Protein AF-A0A0M6ZXF9-F1 (afdb_monomer_lite)

Structure (mmCIF, N/CA/C/O backbone):
data_AF-A0A0M6ZXF9-F1
#
_entry.id   AF-A0A0M6ZXF9-F1
#
loop_
_atom_site.group_PDB
_atom_site.id
_atom_site.type_symbol
_atom_site.label_atom_id
_atom_site.label_alt_id
_atom_site.label_comp_id
_atom_site.label_asym_id
_atom_site.label_entity_id
_atom_site.label_seq_id
_atom_site.pdbx_PDB_ins_code
_atom_site.Cartn_x
_atom_site.Cartn_y
_atom_site.Cartn_z
_atom_site.occupancy
_atom_site.B_iso_or_equiv
_atom_site.auth_seq_id
_atom_site.auth_comp_id
_atom_site.auth_asym_id
_atom_site.auth_atom_id
_atom_site.pdbx_PDB_model_num
ATOM 1 N N . MET A 1 1 ? -37.634 -5.952 52.702 1.00 50.53 1 MET A N 1
ATOM 2 C CA . MET A 1 1 ? -37.248 -4.676 52.065 1.00 50.53 1 MET A CA 1
ATOM 3 C C . MET A 1 1 ? -37.971 -4.618 50.734 1.00 50.53 1 MET A C 1
ATOM 5 O O . MET A 1 1 ? -37.901 -5.594 50.000 1.00 50.53 1 MET A O 1
ATOM 9 N N . ALA A 1 2 ? -38.780 -3.587 50.491 1.00 53.25 2 ALA A N 1
ATOM 10 C CA . ALA A 1 2 ? -39.474 -3.452 49.214 1.00 53.25 2 ALA A CA 1
ATOM 11 C C . ALA A 1 2 ? -38.441 -3.116 48.132 1.00 53.25 2 ALA A C 1
ATOM 13 O O . ALA A 1 2 ? -37.616 -2.230 48.356 1.00 53.25 2 ALA A O 1
ATOM 14 N N . LYS A 1 3 ? -38.492 -3.829 46.999 1.00 63.66 3 LYS A N 1
ATOM 15 C CA . LYS A 1 3 ? -37.702 -3.508 45.806 1.00 63.66 3 LYS A CA 1
ATOM 16 C C . LYS A 1 3 ? -37.852 -2.026 45.499 1.00 63.66 3 LYS A C 1
ATOM 18 O O . LYS A 1 3 ? -38.965 -1.510 45.586 1.00 63.66 3 LYS A O 1
ATOM 23 N N . ASP A 1 4 ? -36.766 -1.365 45.122 1.00 80.75 4 ASP A N 1
ATOM 24 C CA . ASP A 1 4 ? -36.809 0.005 44.616 1.00 80.75 4 ASP A CA 1
ATOM 25 C C . ASP A 1 4 ? -36.926 -0.049 43.078 1.00 80.75 4 ASP A C 1
ATOM 27 O O . ASP A 1 4 ? -35.916 -0.150 42.368 1.00 80.75 4 ASP A O 1
ATOM 31 N N . PRO A 1 5 ? -38.155 -0.045 42.518 1.00 85.69 5 PRO A N 1
ATOM 32 C CA . PRO A 1 5 ? -38.373 -0.172 41.080 1.00 85.69 5 PRO A CA 1
ATOM 33 C C . PRO A 1 5 ? -37.805 1.006 40.283 1.00 85.69 5 PRO A C 1
ATOM 35 O O . PRO A 1 5 ? -37.734 0.928 39.054 1.00 85.69 5 PRO A O 1
ATOM 38 N N . GLU A 1 6 ? -37.437 2.109 40.935 1.00 90.56 6 GLU A N 1
ATOM 39 C CA . GLU A 1 6 ? -36.799 3.248 40.286 1.00 90.56 6 GLU A CA 1
ATOM 40 C C . GLU A 1 6 ? -35.309 2.972 40.049 1.00 90.56 6 GLU A C 1
ATOM 42 O O . GLU A 1 6 ? -34.837 3.118 38.918 1.00 90.56 6 GLU A O 1
ATOM 47 N N . LYS A 1 7 ? -34.600 2.411 41.040 1.00 90.88 7 LYS A N 1
ATOM 48 C CA . LYS A 1 7 ? -33.192 1.985 40.891 1.00 90.88 7 LYS A CA 1
ATOM 49 C C . LYS A 1 7 ? -32.995 0.927 39.810 1.00 90.88 7 LYS A C 1
ATOM 51 O O . LYS A 1 7 ? -32.075 1.040 38.996 1.00 90.88 7 LYS A O 1
ATOM 56 N N . CYS A 1 8 ? -33.868 -0.079 39.749 1.00 92.75 8 CYS A N 1
ATOM 57 C CA . CYS A 1 8 ? -33.807 -1.097 38.694 1.00 92.75 8 CYS A CA 1
ATOM 58 C C . CYS A 1 8 ? -34.048 -0.493 37.294 1.00 92.75 8 CYS A C 1
ATOM 60 O O . CYS A 1 8 ? -33.354 -0.840 36.328 1.00 92.75 8 CYS A O 1
ATOM 62 N N . ARG A 1 9 ? -34.990 0.458 37.169 1.00 94.75 9 ARG A N 1
ATOM 63 C CA . ARG A 1 9 ? -35.255 1.170 35.906 1.00 94.75 9 ARG A CA 1
ATOM 64 C C . ARG A 1 9 ? -34.067 2.023 35.471 1.00 94.75 9 ARG A C 1
ATOM 66 O O . ARG A 1 9 ? -33.675 1.961 34.304 1.00 94.75 9 ARG A O 1
ATOM 73 N N . GLU A 1 10 ? -33.456 2.767 36.388 1.00 95.69 10 GLU A N 1
ATOM 74 C CA . GLU A 1 10 ? -32.283 3.592 36.090 1.00 95.69 10 GLU A CA 1
ATOM 75 C C . GLU A 1 10 ? -31.078 2.739 35.662 1.00 95.69 10 GLU A C 1
ATOM 77 O O . GLU A 1 10 ? -30.444 3.024 34.640 1.00 95.69 10 GLU A O 1
ATOM 82 N N . ALA A 1 11 ? -30.789 1.653 36.386 1.00 94.94 11 ALA A N 1
ATOM 83 C CA . ALA A 1 11 ? -29.697 0.742 36.048 1.00 94.94 11 ALA A CA 1
ATOM 84 C C . ALA A 1 11 ? -29.910 0.074 34.678 1.00 94.94 11 ALA A C 1
ATOM 86 O O . ALA A 1 11 ? -28.979 -0.007 33.873 1.00 94.94 11 ALA A O 1
ATOM 87 N N . THR A 1 12 ? -31.149 -0.318 34.367 1.00 96.25 12 THR A N 1
ATOM 88 C CA . THR A 1 12 ? -31.517 -0.851 33.047 1.00 96.25 12 THR A CA 1
ATOM 89 C C . THR A 1 12 ? -31.308 0.182 31.941 1.00 96.25 12 THR A C 1
ATOM 91 O O . THR A 1 12 ? -30.736 -0.143 30.902 1.00 96.25 12 THR A O 1
ATOM 94 N N . ARG A 1 13 ? -31.700 1.444 32.164 1.00 97.25 13 ARG A N 1
ATOM 95 C CA . ARG A 1 13 ? -31.479 2.527 31.195 1.00 97.25 13 ARG A CA 1
ATOM 96 C C . ARG A 1 13 ? -29.988 2.746 30.925 1.00 97.25 13 ARG A C 1
ATOM 98 O O . ARG A 1 13 ? -29.594 2.820 29.764 1.00 97.25 13 ARG A O 1
ATOM 105 N N . LYS A 1 14 ? -29.158 2.815 31.973 1.00 97.19 14 LYS A N 1
ATOM 106 C CA . LYS A 1 14 ? -27.696 2.968 31.843 1.00 97.19 14 LYS A CA 1
ATOM 107 C C . LYS A 1 14 ? -27.071 1.801 31.080 1.00 97.19 14 LYS A C 1
ATOM 109 O O . LYS A 1 14 ? -26.256 2.030 30.189 1.00 97.19 14 LYS A O 1
ATOM 114 N N . PHE A 1 15 ? -27.478 0.570 31.392 1.00 97.81 15 PHE A N 1
ATOM 115 C CA . PHE A 1 15 ? -27.020 -0.618 30.675 1.00 97.81 15 PHE A CA 1
ATOM 116 C C . PHE A 1 15 ? -27.386 -0.561 29.187 1.00 97.81 15 PHE A C 1
ATOM 118 O O . PHE A 1 15 ? -26.506 -0.718 28.346 1.00 97.81 15 PHE A O 1
ATOM 125 N N . ASN A 1 16 ? -28.643 -0.260 28.851 1.00 97.81 16 ASN A N 1
ATOM 126 C CA . ASN A 1 16 ? -29.086 -0.190 27.457 1.00 97.81 16 ASN A CA 1
ATOM 127 C C . ASN A 1 16 ? -28.311 0.875 26.662 1.00 97.81 16 ASN A C 1
ATOM 129 O O . ASN A 1 16 ? -27.876 0.607 25.546 1.00 97.81 16 ASN A O 1
ATOM 133 N N . ILE A 1 17 ? -28.056 2.048 27.256 1.00 97.56 17 ILE A N 1
ATOM 134 C CA . ILE A 1 17 ? -27.214 3.086 26.638 1.00 97.56 17 ILE A CA 1
ATOM 135 C C . ILE A 1 17 ? -25.793 2.560 26.386 1.00 97.56 17 ILE A C 1
ATOM 137 O O . ILE A 1 17 ? -25.227 2.789 25.318 1.00 97.56 17 ILE A O 1
ATOM 141 N N . ALA A 1 18 ? -25.205 1.843 27.347 1.00 97.25 18 ALA A N 1
ATOM 142 C CA . ALA A 1 18 ? -23.869 1.275 27.192 1.00 97.25 18 ALA A CA 1
ATOM 143 C C . ALA A 1 18 ? -23.803 0.183 26.113 1.00 97.25 18 ALA A C 1
ATOM 145 O O . ALA A 1 18 ? -22.810 0.123 25.388 1.00 97.25 18 ALA A O 1
ATOM 146 N N . VAL A 1 19 ? -24.850 -0.636 25.970 1.00 98.06 19 VAL A N 1
ATOM 147 C CA . VAL A 1 19 ? -24.978 -1.615 24.879 1.00 98.06 19 VAL A CA 1
ATOM 148 C C . VAL A 1 19 ? -24.973 -0.903 23.529 1.00 98.06 19 VAL A C 1
ATOM 150 O O . VAL A 1 19 ? -24.086 -1.176 22.725 1.00 98.06 19 VAL A O 1
ATOM 153 N N . SER A 1 20 ? -25.860 0.074 23.315 1.00 97.69 20 SER A N 1
ATOM 154 C CA . SER A 1 20 ? -25.922 0.813 22.045 1.00 97.69 20 SER A CA 1
ATOM 155 C C . SER A 1 20 ? -24.606 1.531 21.728 1.00 97.69 20 SER A C 1
ATOM 157 O O . SER A 1 20 ? -24.108 1.486 20.605 1.00 97.69 20 SER A O 1
ATOM 159 N N . ASN A 1 21 ? -23.976 2.138 22.736 1.00 96.19 21 ASN A N 1
ATOM 160 C CA . ASN A 1 21 ? -22.675 2.790 22.591 1.00 96.19 21 ASN A CA 1
ATOM 161 C C . ASN A 1 21 ? -21.534 1.819 22.260 1.00 96.19 21 ASN A C 1
ATOM 163 O O . ASN A 1 21 ? -20.542 2.230 21.650 1.00 96.19 21 ASN A O 1
ATOM 167 N N . TRP A 1 22 ? -21.618 0.569 22.715 1.00 97.75 22 TRP A N 1
ATOM 168 C CA . TRP A 1 22 ? -20.662 -0.479 22.373 1.00 97.75 22 TRP A CA 1
ATOM 169 C C . TRP A 1 22 ? -20.902 -0.990 20.949 1.00 97.75 22 TRP A C 1
ATOM 171 O O . TRP A 1 22 ? -19.944 -1.120 20.194 1.00 97.75 22 TRP A O 1
ATOM 181 N N . GLU A 1 23 ? -22.159 -1.201 20.556 1.00 97.81 23 GLU A N 1
ATOM 182 C CA . GLU A 1 23 ? -22.545 -1.649 19.211 1.00 97.81 23 GLU A CA 1
ATOM 183 C C . GLU A 1 23 ? -22.121 -0.655 18.127 1.00 97.81 23 GLU A C 1
ATOM 185 O O . GLU A 1 23 ? -21.488 -1.052 17.149 1.00 97.81 23 GLU A O 1
ATOM 190 N N . LEU A 1 24 ? -22.375 0.643 18.330 1.00 96.75 24 LEU A N 1
ATOM 191 C CA . LEU A 1 24 ? -21.923 1.693 17.410 1.00 96.75 24 LEU A CA 1
ATOM 192 C C . LEU A 1 24 ? -20.398 1.678 17.244 1.00 96.75 24 LEU A C 1
ATOM 194 O O . LEU A 1 24 ? -19.883 1.772 16.130 1.00 96.75 24 LEU A O 1
ATOM 198 N N . LYS A 1 25 ? -19.660 1.496 18.346 1.00 97.50 25 LYS A N 1
ATOM 199 C CA . LYS A 1 25 ? -18.196 1.424 18.295 1.00 97.50 25 LYS A CA 1
ATOM 200 C C . LYS A 1 25 ? -17.703 0.142 17.618 1.00 97.50 25 LYS A C 1
ATOM 202 O O . LYS A 1 25 ? -16.701 0.174 16.909 1.00 97.50 25 LYS A O 1
ATOM 207 N N . ALA A 1 26 ? -18.401 -0.977 17.806 1.00 98.00 26 ALA A N 1
ATOM 208 C CA . ALA A 1 26 ? -18.089 -2.239 17.142 1.00 98.00 26 ALA A CA 1
ATOM 209 C C . ALA A 1 26 ? -18.275 -2.130 15.620 1.00 98.00 26 ALA A C 1
ATOM 211 O O . ALA A 1 26 ? -17.436 -2.614 14.862 1.00 98.00 26 ALA A O 1
ATOM 212 N N . GLN A 1 27 ? -19.332 -1.447 15.172 1.00 97.94 27 GLN A N 1
ATOM 213 C CA . GLN A 1 27 ? -19.559 -1.160 13.754 1.00 97.94 27 GLN A CA 1
ATOM 214 C C . GLN A 1 27 ? -18.445 -0.282 13.169 1.00 97.94 27 GLN A C 1
ATOM 216 O O . GLN A 1 27 ? -17.900 -0.613 12.117 1.00 97.94 27 GLN A O 1
ATOM 221 N N . GLU A 1 28 ? -18.047 0.784 13.871 1.00 97.50 28 GLU A N 1
ATOM 222 C CA . GLU A 1 28 ? -16.930 1.649 13.460 1.00 97.50 28 GLU A CA 1
ATOM 223 C C . GLU A 1 28 ? -15.607 0.871 13.352 1.00 97.50 28 GLU A C 1
ATOM 225 O O . GLU A 1 28 ? -14.853 1.037 12.387 1.00 97.50 28 GLU A O 1
ATOM 230 N N . TYR A 1 29 ? -15.335 -0.009 14.321 1.00 98.25 29 TYR A N 1
ATOM 231 C CA . TYR A 1 29 ? -14.176 -0.898 14.301 1.00 98.25 29 TYR A CA 1
ATOM 232 C C . TYR A 1 29 ? -14.185 -1.811 13.073 1.00 98.25 29 TYR A C 1
ATOM 234 O O . TYR A 1 29 ? -13.186 -1.858 12.355 1.00 98.25 29 TYR A O 1
ATOM 242 N N . ASN A 1 30 ? -15.301 -2.494 12.805 1.00 97.94 30 ASN A N 1
ATOM 243 C CA . ASN A 1 30 ? -15.418 -3.412 11.672 1.00 97.94 30 ASN A CA 1
ATOM 244 C C . ASN A 1 30 ? -15.235 -2.681 10.338 1.00 97.94 30 ASN A C 1
ATOM 246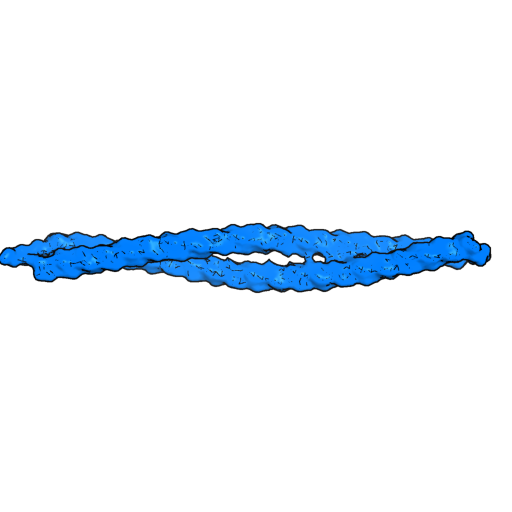 O O . ASN A 1 30 ? -14.395 -3.080 9.540 1.00 97.94 30 ASN A O 1
ATOM 250 N N . PHE A 1 31 ? -15.916 -1.548 10.144 1.00 97.38 31 PHE A N 1
ATOM 251 C CA . PHE A 1 31 ? -15.763 -0.740 8.932 1.00 97.38 31 PHE A CA 1
ATOM 252 C C . PHE A 1 31 ? -14.308 -0.296 8.710 1.00 97.38 31 PHE A C 1
ATOM 254 O O . PHE A 1 31 ? -13.766 -0.395 7.607 1.00 97.38 31 PHE A O 1
ATOM 261 N N . THR A 1 32 ? -13.643 0.170 9.770 1.00 96.75 32 THR A N 1
ATOM 262 C CA . THR A 1 32 ? -12.245 0.618 9.686 1.00 96.75 32 THR A CA 1
ATOM 263 C C . THR A 1 32 ? -11.297 -0.549 9.410 1.00 96.75 32 THR A C 1
ATOM 265 O O . THR A 1 32 ? -10.342 -0.406 8.646 1.00 96.75 32 THR A O 1
ATOM 268 N N . LYS A 1 33 ? -11.566 -1.716 9.998 1.00 97.75 33 LYS A N 1
ATOM 269 C CA . LYS A 1 33 ? -10.801 -2.940 9.765 1.00 97.75 33 LYS A CA 1
ATOM 270 C C . LYS A 1 33 ? -10.920 -3.403 8.309 1.00 97.75 33 LYS A C 1
ATOM 272 O O . LYS A 1 33 ? -9.892 -3.646 7.682 1.00 97.75 33 LYS A O 1
ATOM 277 N N . ASP A 1 34 ? -12.126 -3.435 7.754 1.00 97.25 34 ASP A N 1
ATOM 278 C CA . ASP A 1 34 ? -12.361 -3.829 6.359 1.00 97.25 34 ASP A CA 1
ATOM 279 C C . ASP A 1 34 ? -11.684 -2.846 5.385 1.00 97.25 34 ASP A C 1
ATOM 281 O O . ASP A 1 34 ? -11.022 -3.239 4.420 1.00 97.25 34 ASP A O 1
ATOM 285 N N . SER A 1 35 ? -11.759 -1.545 5.688 1.00 95.75 35 SER A N 1
ATOM 286 C CA . SER A 1 35 ? -11.032 -0.502 4.954 1.00 95.75 35 SER A CA 1
ATOM 287 C C . SER A 1 35 ? -9.511 -0.719 4.993 1.00 95.75 35 SER A C 1
ATOM 289 O O . SER A 1 35 ? -8.831 -0.568 3.970 1.00 95.75 35 SER A O 1
ATOM 291 N N . TYR A 1 36 ? -8.953 -1.097 6.148 1.00 97.75 36 TYR A N 1
ATOM 292 C CA . TYR A 1 36 ? -7.536 -1.445 6.283 1.00 97.75 36 TYR A CA 1
ATOM 293 C C . TYR A 1 36 ? -7.161 -2.664 5.427 1.00 97.75 36 TYR A C 1
ATOM 295 O O . TYR A 1 36 ? -6.152 -2.619 4.724 1.00 97.75 36 TYR A O 1
ATOM 303 N N . GLU A 1 37 ? -7.968 -3.725 5.428 1.00 96.81 37 GLU A N 1
ATOM 304 C CA . GLU A 1 37 ? -7.712 -4.950 4.654 1.00 96.81 37 GLU A CA 1
ATOM 305 C C . GLU A 1 37 ? -7.732 -4.689 3.133 1.00 96.81 37 GLU A C 1
ATOM 307 O O . GLU A 1 37 ? -6.850 -5.149 2.395 1.00 96.81 37 GLU A O 1
ATOM 312 N N . SER A 1 38 ? -8.672 -3.862 2.665 1.00 96.50 38 SER A N 1
ATOM 313 C CA . SER A 1 38 ? -8.717 -3.395 1.273 1.00 96.50 38 SER A CA 1
ATOM 314 C C . SER A 1 38 ? -7.474 -2.571 0.907 1.00 96.50 38 SER A C 1
ATOM 316 O O . SER A 1 38 ? -6.808 -2.813 -0.107 1.00 96.50 38 SER A O 1
ATOM 318 N N . SER A 1 39 ? -7.082 -1.650 1.790 1.00 96.69 39 SER A N 1
ATOM 319 C CA . SER A 1 39 ? -5.899 -0.801 1.604 1.00 96.69 39 SER A CA 1
ATOM 320 C C . SER A 1 39 ? -4.602 -1.611 1.587 1.00 96.69 39 SER A C 1
ATOM 322 O O . SER A 1 39 ? -3.711 -1.347 0.777 1.00 96.69 39 SER A O 1
ATOM 324 N N . TYR A 1 40 ? -4.510 -2.638 2.435 1.00 98.12 40 TYR A N 1
ATOM 325 C CA . TYR A 1 40 ? -3.393 -3.577 2.481 1.00 98.12 40 TYR A CA 1
ATOM 326 C C . TYR A 1 40 ? -3.240 -4.348 1.164 1.00 98.12 40 TYR A C 1
ATOM 328 O O . TYR A 1 40 ? -2.135 -4.459 0.622 1.00 98.12 40 TYR A O 1
ATOM 336 N N . SER A 1 41 ? -4.355 -4.821 0.605 1.00 97.62 41 SER A N 1
ATOM 337 C CA . SER A 1 41 ? -4.379 -5.504 -0.693 1.00 97.62 41 SER A CA 1
ATOM 338 C C . SER A 1 41 ? -3.896 -4.589 -1.823 1.00 97.62 41 SER A C 1
ATOM 340 O O . SER A 1 41 ? -3.028 -4.976 -2.611 1.00 97.62 41 SER A O 1
ATOM 342 N N . ASN A 1 42 ? -4.371 -3.339 -1.856 1.00 97.31 42 ASN A N 1
ATOM 343 C CA . ASN A 1 42 ? -3.926 -2.341 -2.831 1.00 97.31 42 ASN A CA 1
ATOM 344 C C . ASN A 1 42 ? -2.426 -2.013 -2.694 1.00 97.31 42 ASN A C 1
ATOM 346 O O . ASN A 1 42 ? -1.703 -1.962 -3.691 1.00 97.31 42 ASN A O 1
ATOM 350 N N . TYR A 1 43 ? -1.927 -1.848 -1.465 1.00 98.44 43 TYR A N 1
ATOM 351 C CA . TYR A 1 43 ? -0.500 -1.640 -1.204 1.00 98.44 43 TYR A CA 1
ATOM 352 C C . TYR A 1 43 ? 0.355 -2.782 -1.771 1.00 98.44 43 TYR A C 1
ATOM 354 O O . TYR A 1 43 ? 1.342 -2.525 -2.465 1.00 98.44 43 TYR A O 1
ATOM 362 N N . ASN A 1 44 ? -0.033 -4.038 -1.532 1.00 98.31 44 ASN A N 1
ATOM 363 C CA . ASN A 1 44 ? 0.700 -5.197 -2.043 1.00 98.31 44 ASN A CA 1
ATOM 364 C C . ASN A 1 44 ? 0.701 -5.251 -3.575 1.00 98.31 44 ASN A C 1
ATOM 366 O O . ASN A 1 44 ? 1.738 -5.516 -4.185 1.00 98.31 44 ASN A O 1
ATOM 370 N N . TYR A 1 45 ? -0.430 -4.940 -4.203 1.00 97.88 45 TYR A N 1
ATOM 371 C CA . TYR A 1 45 ? -0.534 -4.881 -5.656 1.00 97.88 45 TYR A CA 1
ATOM 372 C C . TYR A 1 45 ? 0.377 -3.804 -6.269 1.00 97.88 45 TYR A C 1
ATOM 374 O O . TYR A 1 45 ? 1.131 -4.066 -7.210 1.00 97.88 45 TYR A O 1
ATOM 382 N N . GLU A 1 46 ? 0.378 -2.595 -5.710 1.00 98.31 46 GLU A N 1
ATOM 383 C CA . GLU A 1 46 ? 1.231 -1.504 -6.192 1.00 98.31 46 GLU A CA 1
ATOM 384 C C . GLU A 1 46 ? 2.718 -1.759 -5.909 1.00 98.31 46 GLU A C 1
ATOM 386 O O . GLU A 1 46 ? 3.578 -1.409 -6.723 1.00 98.31 46 GLU A O 1
ATOM 391 N N . LYS A 1 47 ? 3.037 -2.451 -4.809 1.00 98.38 47 LYS A N 1
ATOM 392 C CA . LYS A 1 47 ? 4.390 -2.932 -4.510 1.00 98.38 47 LYS A CA 1
ATOM 393 C C . LYS A 1 47 ? 4.897 -3.886 -5.598 1.00 98.38 47 LYS A C 1
ATOM 395 O O . LYS A 1 47 ? 6.007 -3.691 -6.091 1.00 98.38 47 LYS A O 1
ATOM 400 N N . LEU A 1 48 ? 4.077 -4.850 -6.024 1.00 98.31 48 LEU A N 1
ATOM 401 C CA . LEU A 1 48 ? 4.420 -5.777 -7.112 1.00 98.31 48 LEU A CA 1
ATOM 402 C C . LEU A 1 48 ? 4.636 -5.044 -8.443 1.00 98.31 48 LEU A C 1
ATOM 404 O O . LEU A 1 48 ? 5.619 -5.298 -9.140 1.00 98.31 48 LEU A O 1
ATOM 408 N N . LYS A 1 49 ? 3.772 -4.078 -8.778 1.00 98.00 49 LYS A N 1
ATOM 409 C CA . LYS A 1 49 ? 3.955 -3.228 -9.969 1.00 98.00 49 LYS A CA 1
ATOM 410 C C . LYS A 1 49 ? 5.265 -2.452 -9.938 1.00 98.00 49 LYS A C 1
ATOM 412 O O . LYS A 1 49 ? 5.967 -2.385 -10.946 1.00 98.00 49 LYS A O 1
ATOM 417 N N . ARG A 1 50 ? 5.601 -1.849 -8.797 1.00 98.56 50 ARG A N 1
ATOM 418 C CA . ARG A 1 50 ? 6.876 -1.147 -8.615 1.00 98.56 50 ARG A CA 1
ATOM 419 C C . ARG A 1 50 ? 8.054 -2.097 -8.833 1.00 98.56 50 ARG A C 1
ATOM 421 O O . ARG A 1 50 ? 9.011 -1.710 -9.499 1.00 98.56 50 ARG A O 1
ATOM 428 N N . ASP A 1 51 ? 7.987 -3.316 -8.307 1.00 98.38 51 ASP A N 1
ATOM 429 C CA . ASP A 1 51 ? 9.062 -4.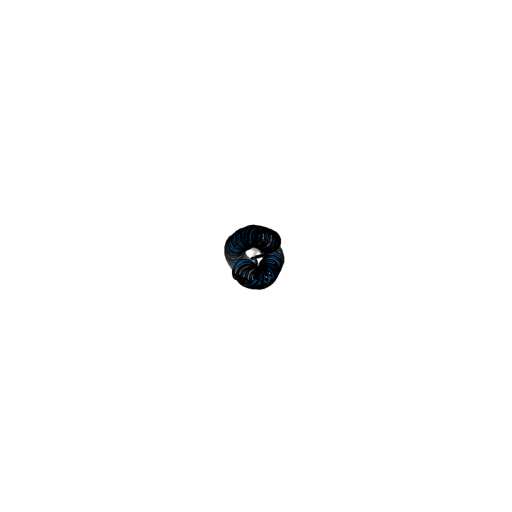305 -8.456 1.00 98.38 51 ASP A CA 1
ATOM 430 C C . ASP A 1 51 ? 9.225 -4.749 -9.915 1.00 98.38 51 ASP A C 1
ATOM 432 O O . ASP A 1 51 ? 10.346 -4.809 -10.417 1.00 98.38 51 ASP A O 1
ATOM 436 N N . SER A 1 52 ? 8.122 -4.920 -10.646 1.00 98.38 52 SER A N 1
ATOM 437 C CA . SER A 1 52 ? 8.152 -5.120 -12.099 1.00 98.38 52 SER A CA 1
ATOM 438 C C . SER A 1 52 ? 8.832 -3.949 -12.831 1.00 98.38 52 SER A C 1
ATOM 440 O O . SER A 1 52 ? 9.762 -4.166 -13.610 1.00 98.38 52 SER A O 1
ATOM 442 N N . ARG A 1 53 ? 8.476 -2.694 -12.513 1.00 98.44 53 ARG A N 1
ATOM 443 C CA . ARG A 1 53 ? 9.124 -1.501 -13.099 1.00 98.44 53 ARG A CA 1
ATOM 444 C C . ARG A 1 53 ? 10.607 -1.395 -12.752 1.00 98.44 53 ARG A C 1
ATOM 446 O O . ARG A 1 53 ? 11.390 -0.932 -13.578 1.00 98.44 53 ARG A O 1
ATOM 453 N N . LYS A 1 54 ? 11.009 -1.833 -11.556 1.00 98.62 54 LYS A N 1
ATOM 454 C CA . LYS A 1 54 ? 12.420 -1.907 -11.156 1.00 98.62 54 LYS A CA 1
ATOM 455 C C . LYS A 1 54 ? 13.191 -2.842 -12.084 1.00 98.62 54 LYS A C 1
ATOM 457 O O . LYS A 1 54 ? 14.253 -2.465 -12.570 1.00 98.62 54 LYS A O 1
ATOM 462 N N . THR A 1 55 ? 12.634 -4.016 -12.377 1.00 98.44 55 THR A N 1
ATOM 463 C CA . THR A 1 55 ? 13.222 -4.981 -13.315 1.00 98.44 55 THR A CA 1
ATOM 464 C C . THR A 1 55 ? 13.311 -4.413 -14.731 1.00 98.44 55 THR A C 1
ATOM 466 O O . THR A 1 55 ? 14.352 -4.533 -15.378 1.00 98.44 55 THR A O 1
ATOM 469 N N . GLU A 1 56 ? 12.263 -3.737 -15.210 1.00 98.25 56 GLU A N 1
ATOM 470 C CA . GLU A 1 56 ? 12.287 -3.070 -16.519 1.00 98.25 56 GLU A CA 1
ATOM 471 C C . GLU A 1 56 ? 13.367 -1.987 -16.601 1.00 98.25 56 GLU A C 1
ATOM 473 O O . GLU A 1 56 ? 14.089 -1.908 -17.596 1.00 98.25 56 GLU A O 1
ATOM 478 N N . TYR A 1 57 ? 13.501 -1.172 -15.552 1.00 98.69 57 TYR A N 1
ATOM 479 C CA . TYR A 1 57 ? 14.550 -0.164 -15.452 1.00 98.69 57 TYR A CA 1
ATOM 480 C C . TYR A 1 57 ? 15.944 -0.800 -15.451 1.00 98.69 57 TYR A C 1
ATOM 482 O O . TYR A 1 57 ? 16.797 -0.372 -16.225 1.00 98.69 57 TYR A O 1
ATOM 490 N N . SER A 1 58 ? 16.173 -1.856 -14.664 1.00 98.50 58 SER A N 1
ATOM 491 C CA . SER A 1 58 ? 17.445 -2.590 -14.672 1.00 98.50 58 SER A CA 1
ATOM 492 C C . SER A 1 58 ? 17.776 -3.149 -16.058 1.00 98.50 58 SER A C 1
ATOM 494 O O . SER A 1 58 ? 18.907 -3.018 -16.520 1.00 98.50 58 SER A O 1
ATOM 496 N N . SER A 1 59 ? 16.788 -3.703 -16.762 1.00 98.25 59 SER A N 1
ATOM 497 C CA . SER A 1 59 ? 16.970 -4.188 -18.134 1.00 98.25 59 SER A CA 1
ATOM 498 C C . SER A 1 59 ? 17.325 -3.054 -19.106 1.00 98.25 59 SER A C 1
ATOM 500 O O . SER A 1 59 ? 18.256 -3.185 -19.904 1.00 98.25 59 SER A O 1
ATOM 502 N N . ALA A 1 60 ? 16.643 -1.906 -19.017 1.00 98.44 60 ALA A N 1
ATOM 503 C CA . ALA A 1 60 ? 16.952 -0.732 -19.834 1.00 98.44 60 ALA A CA 1
ATOM 504 C C . ALA A 1 60 ? 18.348 -0.158 -19.532 1.00 98.44 60 ALA A C 1
ATOM 506 O O . ALA A 1 60 ? 19.082 0.186 -20.458 1.00 98.44 60 ALA A O 1
ATOM 507 N N . LYS A 1 61 ? 18.741 -0.116 -18.254 1.00 98.56 61 LYS A N 1
ATOM 508 C CA . LYS A 1 61 ? 20.074 0.308 -17.816 1.00 98.56 61 LYS A CA 1
ATOM 509 C C . LYS A 1 61 ? 21.166 -0.578 -18.417 1.00 98.56 61 LYS A C 1
ATOM 511 O O . LYS A 1 61 ? 22.090 -0.048 -19.024 1.00 98.56 61 LYS A O 1
ATOM 516 N N . ASN A 1 62 ? 21.015 -1.901 -18.350 1.00 98.38 62 ASN A N 1
ATOM 517 C CA . ASN A 1 62 ? 21.984 -2.834 -18.933 1.00 98.38 62 ASN A CA 1
ATOM 518 C C . ASN A 1 62 ? 22.115 -2.652 -20.456 1.00 98.38 62 ASN A C 1
ATOM 520 O O . ASN A 1 62 ? 23.218 -2.694 -20.997 1.00 98.38 62 ASN A O 1
ATOM 524 N N . LYS A 1 63 ? 20.999 -2.415 -21.162 1.00 97.75 63 LYS A N 1
ATOM 525 C CA . LYS A 1 63 ? 21.018 -2.135 -22.609 1.00 97.75 63 LYS A CA 1
ATOM 526 C C . LYS A 1 63 ? 21.750 -0.835 -22.937 1.00 97.75 63 LYS A C 1
ATOM 528 O O . LYS A 1 63 ? 22.521 -0.805 -23.892 1.00 97.75 63 LYS A O 1
ATOM 533 N N . TYR A 1 64 ? 21.524 0.216 -22.152 1.00 98.50 64 TYR A N 1
ATOM 534 C CA . TYR A 1 64 ? 22.253 1.475 -22.287 1.00 98.50 64 TYR A CA 1
ATOM 535 C C . TYR A 1 64 ? 23.754 1.284 -22.050 1.00 98.50 64 TYR A C 1
ATOM 537 O O . TYR A 1 64 ? 24.556 1.716 -22.871 1.00 98.50 64 TYR A O 1
ATOM 545 N N . GLU A 1 65 ? 24.143 0.580 -20.985 1.00 98.25 65 GLU A N 1
ATOM 546 C CA . GLU A 1 65 ? 25.552 0.303 -20.683 1.00 98.25 65 GLU A CA 1
ATOM 547 C C . GLU A 1 65 ? 26.230 -0.502 -21.803 1.00 98.25 65 GLU A C 1
ATOM 549 O O . GLU A 1 65 ? 27.351 -0.185 -22.202 1.00 98.25 65 GLU A O 1
ATOM 554 N N . ALA A 1 66 ? 25.535 -1.489 -22.376 1.00 97.62 66 ALA A N 1
ATOM 555 C CA . ALA A 1 66 ? 26.028 -2.245 -23.523 1.00 97.62 66 ALA A CA 1
ATOM 556 C C . ALA A 1 66 ? 26.182 -1.374 -24.783 1.00 97.62 66 ALA A C 1
ATOM 558 O O . ALA A 1 66 ? 27.201 -1.469 -25.469 1.00 97.62 66 ALA A O 1
ATOM 559 N N . ALA A 1 67 ? 25.205 -0.508 -25.079 1.00 97.50 67 ALA A N 1
ATOM 560 C CA . ALA A 1 67 ? 25.268 0.411 -26.215 1.00 97.50 67 ALA A CA 1
ATOM 561 C C . ALA A 1 67 ? 26.414 1.421 -26.062 1.00 97.50 67 ALA A C 1
ATOM 563 O O . ALA A 1 67 ? 27.172 1.636 -27.006 1.00 97.50 67 ALA A O 1
ATOM 564 N N . LYS A 1 68 ? 26.587 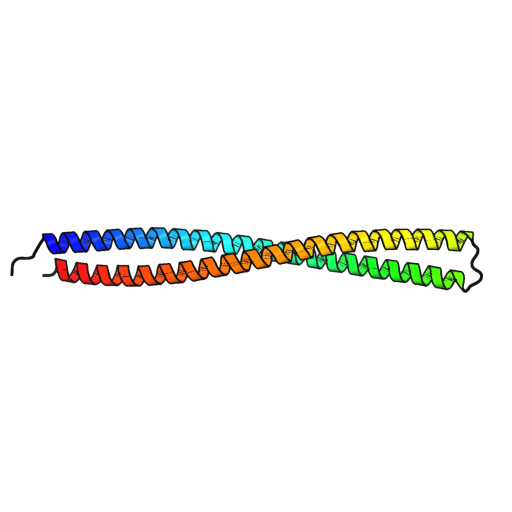1.972 -24.856 1.00 97.44 68 LYS A N 1
ATOM 565 C CA . LYS A 1 68 ? 27.684 2.881 -24.522 1.00 97.44 68 LYS A CA 1
ATOM 566 C C . LYS A 1 68 ? 29.041 2.201 -24.692 1.00 97.44 68 LYS A C 1
ATOM 568 O O . LYS A 1 68 ? 29.891 2.720 -25.401 1.00 97.44 68 LYS A O 1
ATOM 573 N N . LYS A 1 69 ? 29.207 0.986 -24.159 1.00 96.62 69 LYS A N 1
ATOM 574 C CA . LYS A 1 69 ? 30.440 0.202 -24.328 1.00 96.62 69 LYS A CA 1
ATOM 575 C C . LYS A 1 69 ? 30.739 -0.114 -25.797 1.00 96.62 69 LYS A C 1
ATOM 577 O O . LYS A 1 69 ? 31.896 -0.090 -26.205 1.00 96.62 69 LYS A O 1
ATOM 582 N N . ALA A 1 70 ? 29.719 -0.433 -26.595 1.00 95.00 70 ALA A N 1
ATOM 583 C CA . ALA A 1 70 ? 29.887 -0.684 -28.026 1.00 95.00 70 ALA A CA 1
ATOM 584 C C . ALA A 1 70 ? 30.332 0.578 -28.781 1.00 95.00 70 ALA A C 1
ATOM 586 O O . ALA A 1 70 ? 31.236 0.497 -29.610 1.00 95.00 70 ALA A O 1
ATOM 587 N N . LEU A 1 71 ? 29.734 1.729 -28.463 1.00 96.25 71 LEU A N 1
ATOM 588 C CA . LEU A 1 71 ? 30.125 3.025 -29.012 1.00 96.25 71 LEU A CA 1
ATOM 589 C C . LEU A 1 71 ? 31.562 3.393 -28.624 1.00 96.25 71 LEU A C 1
ATOM 591 O O . LEU A 1 71 ? 32.351 3.758 -29.493 1.00 96.25 71 LEU A O 1
ATOM 595 N N . ASP A 1 72 ? 31.913 3.248 -27.346 1.00 95.12 72 ASP A N 1
ATOM 596 C CA . ASP A 1 72 ? 33.264 3.516 -26.859 1.00 95.12 72 ASP A CA 1
ATOM 597 C C . ASP A 1 72 ? 34.272 2.639 -27.613 1.00 95.12 72 ASP A C 1
ATOM 599 O O . ASP A 1 72 ? 35.219 3.152 -28.199 1.00 95.12 72 ASP A O 1
ATOM 603 N N . ASN A 1 73 ? 34.023 1.330 -27.715 1.00 94.25 73 ASN A N 1
ATOM 604 C CA . ASN A 1 73 ? 34.881 0.411 -28.469 1.00 94.25 73 ASN A CA 1
ATOM 605 C C . ASN A 1 73 ? 35.020 0.779 -29.953 1.00 94.25 73 ASN A C 1
ATOM 607 O O . ASN A 1 73 ? 36.096 0.597 -30.517 1.00 94.25 73 ASN A O 1
ATOM 611 N N . ALA A 1 74 ? 33.953 1.257 -30.597 1.00 93.00 74 ALA A N 1
ATOM 612 C CA . ALA A 1 74 ? 33.996 1.655 -32.001 1.00 93.00 74 ALA A CA 1
ATOM 613 C C . ALA A 1 74 ? 34.926 2.858 -32.220 1.00 93.00 74 ALA A C 1
ATOM 615 O O . ALA A 1 74 ? 35.726 2.856 -33.158 1.00 93.00 74 ALA A O 1
ATOM 616 N N . ARG A 1 75 ? 34.892 3.833 -31.303 1.00 91.25 75 ARG A N 1
ATOM 617 C CA . ARG A 1 75 ? 35.782 5.005 -31.327 1.00 91.25 75 ARG A CA 1
ATOM 618 C C . ARG A 1 75 ? 37.266 4.633 -31.223 1.00 91.25 75 ARG A C 1
ATOM 620 O O . ARG A 1 75 ? 38.096 5.353 -31.758 1.00 91.25 75 ARG A O 1
ATOM 627 N N . TRP A 1 76 ? 37.596 3.503 -30.593 1.00 87.12 76 TRP A N 1
ATOM 628 C CA . TRP A 1 76 ? 38.975 3.014 -30.439 1.00 87.12 76 TRP A CA 1
ATOM 629 C C . TRP A 1 76 ? 39.470 2.089 -31.568 1.00 87.12 76 TRP A C 1
ATOM 631 O O . TRP A 1 76 ? 40.624 1.672 -31.527 1.00 87.12 76 TRP A O 1
ATOM 641 N N . LYS A 1 77 ? 38.627 1.711 -32.541 1.00 88.75 77 LYS A N 1
ATOM 642 C CA . LYS A 1 77 ? 38.938 0.677 -33.555 1.00 88.75 77 LYS A CA 1
ATOM 643 C C . LYS A 1 77 ? 38.960 1.184 -35.004 1.00 88.75 77 LYS A C 1
ATOM 645 O O . LYS A 1 77 ? 38.641 0.413 -35.904 1.00 88.75 77 LYS A O 1
ATOM 650 N N . ASP A 1 78 ? 39.265 2.463 -35.229 1.00 87.94 78 ASP A N 1
ATOM 651 C CA . ASP A 1 78 ? 39.191 3.106 -36.557 1.00 87.94 78 ASP A CA 1
ATOM 652 C C . ASP A 1 78 ? 37.854 2.836 -37.275 1.00 87.94 78 ASP A C 1
ATOM 654 O O . ASP A 1 78 ? 37.780 2.672 -38.494 1.00 87.94 78 ASP A O 1
ATOM 658 N N . THR A 1 79 ? 36.766 2.739 -36.498 1.00 90.81 79 THR A N 1
ATOM 659 C CA . THR A 1 79 ? 35.442 2.441 -37.048 1.00 90.81 79 THR A CA 1
ATOM 660 C C . THR A 1 79 ? 35.008 3.598 -37.952 1.00 90.81 79 THR A C 1
ATOM 662 O O . THR A 1 79 ? 35.135 4.755 -37.542 1.00 90.81 79 THR A O 1
ATOM 665 N N . PRO A 1 80 ? 34.458 3.322 -39.149 1.00 93.81 80 PRO A N 1
ATOM 666 C CA . PRO A 1 80 ? 33.987 4.364 -40.049 1.00 93.81 80 PRO A CA 1
ATOM 667 C C . PRO A 1 80 ? 33.022 5.358 -39.366 1.00 93.81 80 PRO A C 1
ATOM 669 O O . PRO A 1 80 ? 32.171 4.936 -38.570 1.00 93.81 80 PRO A O 1
ATOM 672 N N . PRO A 1 81 ? 33.110 6.672 -39.658 1.00 92.50 81 PRO A N 1
ATOM 673 C CA . PRO A 1 81 ? 32.293 7.691 -38.988 1.00 92.50 81 PRO A CA 1
ATOM 674 C C . PRO A 1 81 ? 30.774 7.475 -39.099 1.00 92.50 81 PRO A C 1
ATOM 676 O O . PRO A 1 81 ? 30.021 7.774 -38.169 1.00 92.50 81 PRO A O 1
ATOM 679 N N . ASP A 1 82 ? 30.304 6.926 -40.216 1.00 92.38 82 ASP A N 1
ATOM 680 C CA . ASP A 1 82 ? 28.905 6.558 -40.446 1.00 92.38 82 ASP A CA 1
ATOM 681 C C . ASP A 1 82 ? 28.437 5.450 -39.488 1.00 92.38 82 ASP A C 1
ATOM 683 O O . ASP A 1 82 ? 27.348 5.539 -38.913 1.00 92.38 82 ASP A O 1
ATOM 687 N N . GLN A 1 83 ? 29.283 4.451 -39.227 1.00 91.69 83 GLN A N 1
ATOM 688 C CA . GLN A 1 83 ? 28.996 3.398 -38.252 1.00 91.69 83 GLN A CA 1
ATOM 689 C C . GLN A 1 83 ? 29.028 3.928 -36.813 1.00 91.69 83 GLN A C 1
ATOM 691 O O . GLN A 1 83 ? 28.170 3.552 -36.008 1.00 91.69 83 GLN A O 1
ATOM 696 N N . ILE A 1 84 ? 29.949 4.847 -36.496 1.00 95.00 84 ILE A N 1
ATOM 697 C CA . ILE A 1 84 ? 29.966 5.547 -35.200 1.00 95.00 84 ILE A CA 1
ATOM 698 C C . ILE A 1 84 ? 28.655 6.320 -35.003 1.00 95.00 84 ILE A C 1
ATOM 700 O O . ILE A 1 84 ? 28.002 6.149 -33.977 1.00 95.00 84 ILE A O 1
ATOM 704 N N . THR A 1 85 ? 28.199 7.068 -36.010 1.00 95.88 85 THR A N 1
ATOM 705 C CA . THR A 1 85 ? 26.941 7.838 -35.954 1.00 95.88 85 THR A CA 1
ATOM 706 C C . THR A 1 85 ? 25.729 6.939 -35.677 1.00 95.88 85 THR A C 1
ATOM 708 O O . THR A 1 85 ? 24.822 7.295 -34.919 1.00 95.88 85 THR A O 1
ATOM 711 N N . VAL A 1 86 ? 25.689 5.739 -36.268 1.00 95.69 86 VAL A N 1
ATOM 712 C CA . VAL A 1 86 ? 24.628 4.756 -35.993 1.00 95.69 86 VAL A CA 1
ATOM 713 C C . VAL A 1 86 ? 24.677 4.277 -34.538 1.00 95.69 86 VAL A C 1
ATOM 715 O O . VAL A 1 86 ? 23.625 4.130 -33.907 1.00 95.69 86 VAL A O 1
ATOM 718 N N . LEU A 1 87 ? 25.870 4.037 -33.991 1.00 96.00 87 LEU A N 1
ATOM 719 C CA . LEU A 1 87 ? 26.048 3.621 -32.599 1.00 96.00 87 LEU A CA 1
ATOM 720 C C . LEU A 1 87 ? 25.689 4.735 -31.610 1.00 96.00 87 LEU A C 1
ATOM 722 O O . LEU A 1 87 ? 25.044 4.443 -30.605 1.00 96.00 87 LEU A O 1
ATOM 726 N N . GLU A 1 88 ? 26.008 5.991 -31.920 1.00 97.12 88 GLU A N 1
ATOM 727 C CA . GLU A 1 88 ? 25.598 7.161 -31.130 1.00 97.12 88 GLU A CA 1
ATOM 728 C C . GLU A 1 88 ? 24.077 7.251 -31.044 1.00 97.12 88 GLU A C 1
ATOM 730 O O . GLU A 1 88 ? 23.512 7.228 -29.953 1.00 97.12 88 GLU A O 1
ATOM 735 N N . ARG A 1 89 ? 23.383 7.182 -32.187 1.00 96.69 89 ARG A N 1
ATOM 736 C CA . ARG A 1 89 ? 21.910 7.186 -32.212 1.00 96.69 89 ARG A CA 1
ATOM 737 C C . ARG A 1 89 ? 21.302 6.044 -31.396 1.00 96.69 89 ARG A C 1
ATOM 739 O O . ARG A 1 89 ? 20.261 6.224 -30.760 1.00 96.69 89 ARG A O 1
ATOM 746 N N . ARG A 1 90 ? 21.924 4.860 -31.412 1.00 95.62 90 ARG A N 1
ATOM 747 C CA . ARG A 1 90 ? 21.489 3.704 -30.608 1.00 95.62 90 ARG A CA 1
ATOM 748 C C . ARG A 1 90 ? 21.719 3.934 -29.116 1.00 95.62 90 ARG A C 1
ATOM 750 O O . ARG A 1 90 ? 20.829 3.611 -28.329 1.00 95.62 90 ARG A O 1
ATOM 757 N N . ALA A 1 91 ? 22.865 4.491 -28.734 1.00 97.94 91 ALA A N 1
ATOM 758 C CA . ALA A 1 91 ? 23.168 4.841 -27.351 1.00 97.94 91 ALA A CA 1
ATOM 759 C C . ALA A 1 91 ? 22.187 5.901 -26.822 1.00 97.94 91 ALA A C 1
ATOM 761 O O . ALA A 1 91 ? 21.583 5.684 -25.773 1.00 97.94 91 ALA A O 1
ATOM 762 N N . ASP A 1 92 ? 21.911 6.951 -27.598 1.00 98.19 92 ASP A N 1
ATOM 763 C CA . ASP A 1 92 ? 20.951 8.007 -27.248 1.00 98.19 92 ASP A CA 1
ATOM 764 C C . ASP A 1 92 ? 19.516 7.478 -27.115 1.00 98.19 92 ASP A C 1
ATOM 766 O O . ASP A 1 92 ? 18.736 7.902 -26.257 1.00 98.19 92 ASP A O 1
ATOM 770 N N . ALA A 1 93 ? 19.114 6.548 -27.985 1.00 97.88 93 ALA A N 1
ATOM 771 C CA . ALA A 1 93 ? 17.810 5.895 -27.885 1.00 97.88 93 ALA A CA 1
ATOM 772 C C . ALA A 1 93 ? 17.714 5.002 -26.634 1.00 97.88 93 ALA A C 1
ATOM 774 O O . ALA A 1 93 ? 16.684 4.990 -25.946 1.00 97.88 93 ALA A O 1
ATOM 775 N N . ALA A 1 94 ? 18.788 4.275 -26.310 1.00 98.25 94 ALA A N 1
ATOM 776 C CA . ALA A 1 94 ? 18.866 3.456 -25.106 1.00 98.25 94 ALA A CA 1
ATOM 777 C C . ALA A 1 94 ? 18.861 4.317 -23.832 1.00 98.25 94 ALA A C 1
ATOM 779 O O . ALA A 1 94 ? 18.172 3.968 -22.874 1.00 98.25 94 ALA A O 1
ATOM 780 N N . GLU A 1 95 ? 19.546 5.462 -23.839 1.00 98.50 95 GLU A N 1
ATOM 781 C CA . GLU A 1 95 ? 19.542 6.444 -22.751 1.00 98.50 95 GLU A CA 1
ATOM 782 C C . GLU A 1 95 ? 18.139 6.989 -22.494 1.00 98.50 95 GLU A C 1
ATOM 784 O O . GLU A 1 95 ? 17.625 6.871 -21.383 1.00 98.50 95 GLU A O 1
ATOM 789 N N . ARG A 1 96 ? 17.457 7.473 -23.539 1.00 98.38 96 ARG A N 1
ATOM 790 C CA . ARG A 1 96 ? 16.073 7.958 -23.424 1.00 98.38 96 ARG A CA 1
ATOM 791 C C . ARG A 1 96 ? 15.133 6.893 -22.861 1.00 98.38 96 ARG A C 1
ATOM 793 O O . ARG A 1 96 ? 14.261 7.199 -22.046 1.00 98.38 96 ARG A O 1
ATOM 800 N N . THR A 1 97 ? 15.321 5.638 -23.267 1.00 98.25 97 THR A N 1
ATOM 801 C CA . THR A 1 97 ? 14.540 4.505 -22.752 1.00 98.25 97 THR A CA 1
ATOM 802 C C . THR A 1 97 ? 14.845 4.233 -21.278 1.00 98.25 97 THR A C 1
ATOM 804 O O . THR A 1 97 ? 13.915 4.074 -20.485 1.00 98.25 97 THR A O 1
ATOM 807 N N . LYS A 1 98 ? 16.128 4.206 -20.896 1.00 98.56 98 LYS A N 1
ATOM 808 C CA . LYS A 1 98 ? 16.589 4.069 -19.505 1.00 98.56 98 LYS A CA 1
ATOM 809 C C . LYS A 1 98 ? 15.962 5.151 -18.627 1.00 98.56 98 LYS A C 1
ATOM 811 O O . LYS A 1 98 ? 15.328 4.810 -17.630 1.00 98.56 98 LYS A O 1
ATOM 816 N N . ASP A 1 99 ? 16.044 6.413 -19.033 1.00 98.62 99 ASP A N 1
ATOM 817 C CA . ASP A 1 99 ? 15.533 7.550 -18.262 1.00 98.62 99 ASP A CA 1
ATOM 818 C C . ASP A 1 99 ? 14.004 7.519 -18.129 1.00 98.62 99 ASP A C 1
ATOM 820 O O . ASP A 1 99 ? 13.451 7.794 -17.064 1.00 98.62 99 ASP A O 1
ATOM 824 N N . ALA A 1 100 ? 13.289 7.136 -19.192 1.00 98.56 100 ALA A N 1
ATOM 825 C CA . ALA A 1 100 ? 11.838 6.973 -19.139 1.00 98.56 100 ALA A CA 1
ATOM 826 C C . ALA A 1 100 ? 11.420 5.860 -18.162 1.00 98.56 100 ALA A C 1
ATOM 828 O O . ALA A 1 100 ? 10.474 6.029 -17.384 1.00 98.56 100 ALA A O 1
ATOM 829 N N . LYS A 1 101 ? 12.135 4.728 -18.162 1.00 98.50 101 LYS A N 1
ATOM 830 C CA . LYS A 1 101 ? 11.889 3.628 -17.218 1.00 98.50 101 LYS A CA 1
ATOM 831 C C . LYS A 1 101 ? 12.269 4.004 -15.789 1.00 98.50 101 LYS A C 1
ATOM 833 O O . LYS A 1 101 ? 11.529 3.647 -14.874 1.00 98.50 101 LYS A O 1
ATOM 838 N N . GLN A 1 102 ? 13.339 4.773 -15.602 1.00 98.62 102 GLN A N 1
ATOM 839 C CA . GLN A 1 102 ? 13.725 5.312 -14.301 1.00 98.62 102 GLN A CA 1
ATOM 840 C C . GLN A 1 102 ? 12.611 6.180 -13.709 1.00 98.62 102 GLN A C 1
ATOM 842 O O . GLN A 1 102 ? 12.128 5.873 -12.621 1.00 98.62 102 GLN A O 1
ATOM 847 N N . ARG A 1 103 ? 12.119 7.179 -14.455 1.00 98.62 103 ARG A N 1
ATOM 848 C CA . ARG A 1 103 ? 11.011 8.042 -14.004 1.00 98.62 103 ARG A CA 1
ATOM 849 C C . ARG A 1 103 ? 9.750 7.243 -13.668 1.00 98.62 103 ARG A C 1
ATOM 851 O O . ARG A 1 103 ? 9.075 7.509 -12.676 1.00 98.62 103 ARG A O 1
ATOM 858 N N . SER A 1 104 ? 9.433 6.230 -14.477 1.00 98.31 104 SER A N 1
ATOM 859 C CA . SER A 1 104 ? 8.298 5.335 -14.221 1.00 98.31 104 SER A CA 1
ATOM 860 C C . SER A 1 104 ? 8.464 4.529 -12.924 1.00 98.31 104 SER A C 1
ATOM 862 O O . SER A 1 104 ? 7.501 4.366 -12.163 1.00 98.31 104 SER A O 1
ATOM 864 N N . TYR A 1 105 ? 9.674 4.031 -12.654 1.00 98.69 105 TYR A N 1
ATOM 865 C CA . TYR A 1 105 ? 10.008 3.323 -11.419 1.00 98.69 105 TYR A CA 1
ATOM 866 C C . TYR A 1 105 ? 9.964 4.250 -10.196 1.00 98.69 105 TYR A C 1
ATOM 868 O O . TYR A 1 105 ? 9.350 3.886 -9.194 1.00 98.69 105 TYR A O 1
ATOM 876 N N . GLU A 1 106 ? 10.545 5.446 -10.283 1.00 98.56 106 GLU A N 1
ATOM 877 C CA . GLU A 1 106 ? 10.535 6.454 -9.213 1.00 98.56 106 GLU A CA 1
ATOM 878 C C . GLU A 1 106 ? 9.104 6.861 -8.850 1.00 98.56 106 GLU A C 1
ATOM 880 O O . GLU A 1 106 ? 8.706 6.754 -7.693 1.00 98.56 106 GLU A O 1
ATOM 885 N N . SER A 1 107 ? 8.269 7.156 -9.848 1.00 98.25 107 SER A N 1
ATOM 886 C CA . SER A 1 107 ? 6.848 7.451 -9.635 1.00 98.25 107 SER A CA 1
ATOM 887 C C . SER A 1 107 ? 6.101 6.309 -8.921 1.00 98.25 107 SER A C 1
ATOM 889 O O . SER A 1 107 ? 5.299 6.548 -8.012 1.00 98.25 107 SER A O 1
ATOM 891 N N . ALA A 1 108 ? 6.377 5.048 -9.280 1.00 98.44 108 ALA A N 1
ATOM 892 C CA . ALA A 1 108 ? 5.793 3.898 -8.585 1.00 98.44 108 ALA A CA 1
ATOM 893 C C . ALA A 1 108 ? 6.322 3.747 -7.155 1.00 98.44 108 ALA A C 1
ATOM 895 O O . ALA A 1 108 ? 5.560 3.404 -6.252 1.00 98.44 108 ALA A O 1
ATOM 896 N N . ARG A 1 109 ? 7.612 4.009 -6.931 1.00 98.38 109 ARG A N 1
ATOM 897 C CA . ARG A 1 109 ? 8.222 3.995 -5.600 1.00 98.38 109 ARG A CA 1
ATOM 898 C C . ARG A 1 109 ? 7.554 5.024 -4.689 1.00 98.38 109 ARG A C 1
ATOM 900 O O . ARG A 1 109 ? 7.177 4.660 -3.576 1.00 98.38 109 ARG A O 1
ATOM 907 N N . ASP A 1 110 ? 7.330 6.241 -5.175 1.00 98.44 110 ASP A N 1
ATOM 908 C CA . ASP A 1 110 ? 6.677 7.312 -4.413 1.00 98.44 110 ASP A CA 1
ATOM 909 C C . ASP A 1 110 ? 5.215 6.989 -4.104 1.00 98.44 110 ASP A C 1
ATOM 911 O O . ASP A 1 110 ? 4.714 7.266 -3.012 1.00 98.44 110 ASP A O 1
ATOM 915 N N . LYS A 1 111 ? 4.505 6.371 -5.056 1.00 98.06 111 LYS A N 1
ATOM 916 C CA . LYS A 1 111 ? 3.138 5.885 -4.830 1.00 98.06 111 LYS A CA 1
ATOM 917 C C . LYS A 1 111 ? 3.101 4.819 -3.733 1.00 98.06 111 LYS A C 1
ATOM 919 O O . LYS A 1 111 ? 2.287 4.917 -2.820 1.00 98.06 111 LYS A O 1
ATOM 924 N N . VAL A 1 112 ? 3.994 3.830 -3.791 1.00 98.62 112 VAL A N 1
ATOM 925 C CA . VAL A 1 112 ? 4.079 2.770 -2.774 1.00 98.62 112 VAL A CA 1
ATOM 926 C C . VAL A 1 112 ? 4.463 3.334 -1.406 1.00 98.62 112 VAL A C 1
ATOM 928 O O . VAL A 1 112 ? 3.926 2.871 -0.404 1.00 98.62 112 VAL A O 1
ATOM 931 N N . SER A 1 113 ? 5.341 4.342 -1.351 1.00 98.38 113 SER A N 1
ATOM 932 C CA . SER 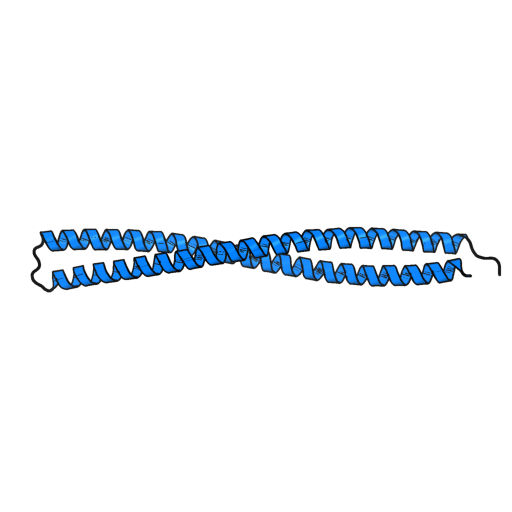A 1 113 ? 5.692 5.015 -0.094 1.00 98.38 113 SER A CA 1
ATOM 933 C C . SER A 1 113 ? 4.466 5.657 0.553 1.00 98.38 113 SER A C 1
ATOM 935 O O . SER A 1 113 ? 4.145 5.340 1.691 1.00 98.38 113 SER A O 1
ATOM 937 N N . ARG A 1 114 ? 3.709 6.460 -0.203 1.00 98.25 114 ARG A N 1
ATOM 938 C CA . ARG A 1 114 ? 2.486 7.106 0.300 1.00 98.25 114 ARG A CA 1
ATOM 939 C C . ARG A 1 114 ? 1.421 6.102 0.744 1.00 98.25 114 ARG A C 1
ATOM 941 O O . ARG A 1 114 ? 0.752 6.315 1.750 1.00 98.25 114 ARG A O 1
ATOM 948 N N . LEU A 1 115 ? 1.270 4.993 0.015 1.00 98.44 115 LEU A N 1
ATOM 949 C CA . LEU A 1 115 ? 0.364 3.910 0.411 1.00 98.44 115 LEU A CA 1
ATOM 950 C C . LEU A 1 115 ? 0.804 3.237 1.711 1.00 98.44 115 LEU A C 1
ATOM 952 O O . LEU A 1 115 ? -0.050 2.857 2.506 1.00 98.44 115 LEU A O 1
ATOM 956 N N . LYS A 1 116 ? 2.113 3.100 1.936 1.00 98.31 116 LYS A N 1
ATOM 957 C CA . LYS A 1 116 ? 2.647 2.568 3.188 1.00 98.31 116 LYS A CA 1
ATOM 958 C C . LYS A 1 116 ? 2.328 3.494 4.361 1.00 98.31 116 LYS A C 1
ATOM 960 O O . LYS A 1 116 ? 1.814 3.015 5.363 1.00 98.31 116 LYS A O 1
ATOM 965 N N . ASP A 1 117 ? 2.555 4.796 4.207 1.00 98.12 117 ASP A N 1
ATOM 966 C CA . ASP A 1 117 ? 2.265 5.778 5.259 1.00 98.12 117 ASP A CA 1
ATOM 967 C C . ASP A 1 117 ? 0.768 5.785 5.612 1.00 98.12 117 ASP A C 1
ATOM 969 O O . ASP A 1 117 ? 0.389 5.759 6.784 1.00 98.12 117 ASP A O 1
ATOM 973 N N . TYR A 1 118 ? -0.094 5.731 4.592 1.00 97.06 118 TYR A N 1
ATOM 974 C CA . TYR A 1 118 ? -1.540 5.607 4.774 1.00 97.06 118 TYR A CA 1
ATOM 975 C C . TYR A 1 118 ? -1.936 4.304 5.485 1.00 97.06 118 TYR A C 1
ATOM 977 O O . TYR A 1 118 ? -2.783 4.311 6.377 1.00 97.06 118 TYR A O 1
ATOM 985 N N . LEU A 1 119 ? -1.320 3.182 5.112 1.00 98.19 119 LEU A N 1
ATOM 986 C CA . LEU A 1 119 ? -1.570 1.882 5.728 1.00 98.19 119 LEU A CA 1
ATOM 987 C C . LEU A 1 119 ? -1.149 1.860 7.204 1.00 98.19 119 LEU A C 1
ATOM 989 O O . LEU A 1 119 ? -1.877 1.318 8.038 1.00 98.19 119 LEU A O 1
ATOM 993 N N . ASP A 1 120 ? -0.004 2.461 7.529 1.00 97.88 120 ASP A N 1
ATOM 994 C CA . ASP A 1 120 ? 0.478 2.584 8.904 1.00 97.88 120 ASP A CA 1
ATOM 995 C C . ASP A 1 120 ? -0.496 3.416 9.750 1.00 97.88 120 ASP A C 1
ATOM 997 O O . ASP A 1 120 ? -0.793 3.050 10.889 1.00 97.88 120 ASP A O 1
ATOM 1001 N N . GLU A 1 121 ? -1.073 4.477 9.182 1.00 97.00 121 GLU A N 1
ATOM 1002 C CA . GLU A 1 121 ? -2.102 5.270 9.856 1.00 97.00 121 GLU A CA 1
ATOM 1003 C C . GLU A 1 121 ? -3.404 4.487 10.070 1.00 97.00 121 GLU A C 1
ATOM 1005 O O . GLU A 1 121 ? -3.930 4.437 11.182 1.00 97.00 121 GLU A O 1
ATOM 1010 N N . GLN A 1 122 ? -3.896 3.783 9.048 1.00 97.56 122 GLN A N 1
ATOM 1011 C CA . GLN A 1 122 ? -5.064 2.904 9.185 1.00 97.56 122 GLN A CA 1
ATOM 1012 C C . GLN A 1 122 ? -4.841 1.835 10.262 1.00 97.56 122 GLN A C 1
ATOM 1014 O O . GLN A 1 122 ? -5.722 1.584 11.084 1.00 97.56 122 GLN A O 1
ATOM 1019 N N . LYS A 1 123 ? -3.638 1.256 10.327 1.00 97.88 123 LYS A N 1
ATOM 1020 C CA . LYS A 1 123 ? -3.268 0.283 11.359 1.00 97.88 123 LYS A CA 1
ATOM 1021 C C . LYS A 1 123 ? -3.343 0.879 12.767 1.00 97.88 123 LYS A C 1
ATOM 1023 O O . LYS A 1 123 ? -3.856 0.216 13.671 1.00 97.88 123 LYS A O 1
ATOM 1028 N N . ARG A 1 124 ? -2.873 2.119 12.965 1.00 98.19 124 ARG A N 1
ATOM 1029 C CA . ARG A 1 124 ? -3.011 2.831 14.250 1.00 98.19 124 ARG A CA 1
ATOM 1030 C C . ARG A 1 124 ? -4.476 3.055 14.607 1.00 98.19 124 ARG A C 1
ATOM 1032 O O . ARG A 1 124 ? -4.860 2.781 15.741 1.00 98.19 124 ARG A O 1
ATOM 1039 N N . ARG A 1 125 ? -5.302 3.474 13.645 1.00 97.50 125 ARG A N 1
ATOM 1040 C CA . ARG A 1 125 ? -6.745 3.677 13.857 1.00 97.50 125 ARG A CA 1
ATOM 1041 C C . ARG A 1 125 ? -7.444 2.383 14.265 1.00 97.50 125 ARG A C 1
ATOM 1043 O O . ARG A 1 125 ? -8.141 2.372 15.272 1.00 97.50 125 ARG A O 1
ATOM 1050 N N . VAL A 1 126 ? -7.196 1.274 13.563 1.00 98.38 126 VAL A N 1
ATO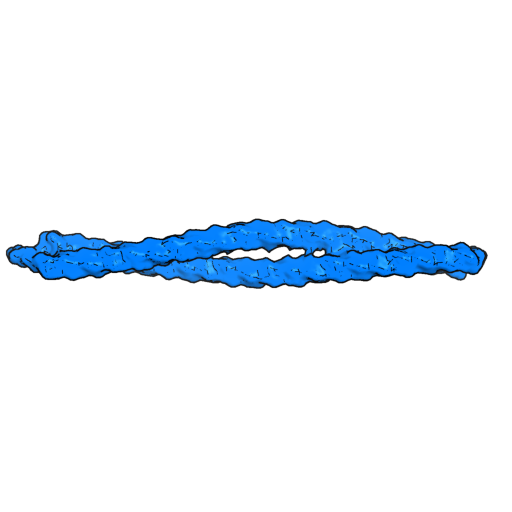M 1051 C CA . VAL A 1 126 ? -7.737 -0.049 13.931 1.00 98.38 126 VAL A CA 1
ATOM 1052 C C . VAL A 1 126 ? -7.320 -0.443 15.352 1.00 98.38 126 VAL A C 1
ATOM 1054 O O . VAL A 1 126 ? -8.151 -0.924 16.124 1.00 98.38 126 VAL A O 1
ATOM 1057 N N . ALA A 1 127 ? -6.054 -0.227 15.720 1.00 98.12 127 ALA A N 1
ATOM 1058 C CA . ALA A 1 127 ? -5.563 -0.525 17.064 1.00 98.12 127 ALA A CA 1
ATOM 1059 C C . ALA A 1 127 ? -6.247 0.337 18.142 1.00 98.12 127 ALA A C 1
ATOM 1061 O O . ALA A 1 127 ? -6.691 -0.204 19.155 1.00 98.12 127 ALA A O 1
ATOM 1062 N N . GLY A 1 128 ? -6.396 1.644 17.901 1.00 98.19 128 GLY A N 1
ATOM 1063 C CA . GLY A 1 128 ? -7.095 2.559 18.808 1.00 98.19 128 GLY A CA 1
ATOM 1064 C C . GLY A 1 128 ? -8.566 2.186 18.993 1.00 98.19 128 GLY A C 1
ATOM 1065 O O . GLY A 1 128 ? -9.034 2.039 20.120 1.00 98.19 128 GLY A O 1
ATOM 1066 N N . LEU A 1 129 ? -9.279 1.911 17.897 1.00 98.31 129 LEU A N 1
ATOM 1067 C CA . LEU A 1 129 ? -10.678 1.474 17.943 1.00 98.31 129 LEU A CA 1
ATOM 1068 C C . LEU A 1 129 ? -10.846 0.157 18.704 1.00 98.31 129 LEU A C 1
ATOM 1070 O O . LEU A 1 129 ? -11.799 0.012 19.467 1.00 98.31 129 LEU A O 1
ATOM 1074 N N . LYS A 1 130 ? -9.909 -0.785 18.545 1.00 98.12 130 LYS A N 1
ATOM 1075 C CA . LYS A 1 130 ? -9.909 -2.042 19.304 1.00 98.12 130 LYS A CA 1
ATOM 1076 C C . LYS A 1 130 ? -9.789 -1.789 20.809 1.00 98.12 130 LYS A C 1
ATOM 1078 O O . LYS A 1 130 ? -10.511 -2.407 21.586 1.00 98.12 130 LYS A O 1
ATOM 1083 N N . GLN A 1 131 ? -8.902 -0.882 21.217 1.00 97.81 131 GLN A N 1
ATOM 1084 C CA . GLN A 1 131 ? -8.723 -0.521 22.623 1.00 97.81 131 GLN A CA 1
ATOM 1085 C C . GLN A 1 131 ? -9.964 0.181 23.195 1.00 97.81 131 GLN A C 1
ATOM 1087 O O . GLN A 1 131 ? -10.415 -0.157 24.288 1.00 97.81 131 GLN A O 1
ATOM 1092 N N . GLU A 1 132 ? -10.557 1.115 22.450 1.00 97.69 132 GLU A N 1
ATOM 1093 C CA . GLU A 1 132 ? -11.801 1.777 22.855 1.00 97.69 132 GLU A CA 1
ATOM 1094 C C . GLU A 1 132 ? -12.970 0.793 22.982 1.00 97.69 132 GLU A C 1
ATOM 1096 O O . GLU A 1 132 ? -13.754 0.873 23.931 1.00 97.69 132 GLU A O 1
ATOM 1101 N N . LEU A 1 133 ? -13.091 -0.142 22.037 1.00 97.81 133 LEU A N 1
ATOM 1102 C CA . LEU A 1 133 ? -14.128 -1.168 22.049 1.00 97.81 133 LEU A CA 1
ATOM 1103 C C . LEU A 1 133 ? -14.005 -2.071 23.280 1.00 97.81 133 LEU A C 1
ATOM 1105 O O . LEU A 1 133 ? -15.014 -2.395 23.912 1.00 97.81 133 LEU A O 1
ATOM 1109 N N . GLU A 1 134 ? -12.776 -2.428 23.646 1.00 97.62 134 GLU A N 1
ATOM 1110 C CA . GLU A 1 134 ? -12.487 -3.209 24.845 1.00 97.62 134 GLU A CA 1
ATOM 1111 C C . GLU A 1 134 ? -12.836 -2.438 26.125 1.00 97.62 134 GLU A C 1
ATOM 1113 O O . GLU A 1 134 ? -13.536 -2.960 26.993 1.00 97.62 134 GLU A O 1
ATOM 1118 N N . GLY A 1 135 ? -12.465 -1.157 26.212 1.00 97.50 135 GLY A N 1
ATOM 1119 C CA . GLY A 1 135 ? -12.870 -0.300 27.330 1.00 97.50 135 GLY A CA 1
ATOM 1120 C C . GLY A 1 135 ? -14.395 -0.217 27.480 1.00 97.50 135 GLY A C 1
ATOM 1121 O O . GLY A 1 135 ? -14.935 -0.361 28.578 1.00 97.50 135 GLY A O 1
ATOM 1122 N N . ARG A 1 136 ? -15.120 -0.071 26.365 1.00 97.62 136 ARG A N 1
ATOM 1123 C CA . ARG A 1 136 ? -16.593 -0.070 26.358 1.00 97.62 136 ARG A CA 1
ATOM 1124 C C . ARG A 1 136 ? -17.183 -1.426 26.748 1.00 97.62 136 ARG A C 1
ATOM 1126 O O . ARG A 1 136 ? -18.217 -1.451 27.413 1.00 97.62 136 ARG A O 1
ATOM 1133 N N . ARG A 1 137 ? -16.545 -2.542 26.372 1.00 97.56 137 ARG A N 1
ATOM 1134 C CA . ARG A 1 137 ? -16.963 -3.898 26.770 1.00 97.56 137 ARG A CA 1
ATOM 1135 C C . ARG A 1 137 ? -16.929 -4.044 28.290 1.00 97.56 137 ARG A C 1
ATOM 1137 O O . ARG A 1 137 ? -17.923 -4.466 28.874 1.00 97.56 137 ARG A O 1
ATOM 1144 N N . ILE A 1 138 ? -15.836 -3.613 28.920 1.00 97.88 138 ILE A N 1
ATOM 1145 C CA . ILE A 1 138 ? -15.663 -3.650 30.379 1.00 97.88 138 ILE A CA 1
ATOM 1146 C C . ILE A 1 138 ? -16.749 -2.820 31.080 1.00 97.88 138 ILE A C 1
ATOM 1148 O O . ILE A 1 138 ? -17.382 -3.295 32.024 1.00 97.88 138 ILE A O 1
ATOM 1152 N N . VAL A 1 139 ? -17.018 -1.600 30.599 1.00 97.25 139 VAL A N 1
ATOM 1153 C CA . VAL A 1 139 ? -18.081 -0.738 31.154 1.00 97.25 139 VAL A CA 1
ATOM 1154 C C . VAL A 1 139 ? -19.460 -1.384 31.005 1.00 97.25 139 VAL A C 1
ATOM 1156 O O . VAL A 1 139 ? -20.237 -1.401 31.960 1.00 97.25 139 VAL A O 1
ATOM 1159 N N . LYS A 1 140 ? -19.761 -1.949 29.829 1.00 97.19 140 LYS A N 1
ATOM 1160 C CA . LYS A 1 140 ? -21.012 -2.672 29.565 1.00 97.19 140 LYS A CA 1
ATOM 1161 C C . LYS A 1 140 ? -21.209 -3.826 30.554 1.00 97.19 140 LYS A C 1
ATOM 1163 O O . LYS A 1 140 ? -22.287 -3.962 31.124 1.00 97.19 140 LYS A O 1
ATOM 1168 N N . GLU A 1 141 ? -20.168 -4.619 30.797 1.00 97.50 141 GLU A N 1
ATOM 1169 C CA . GLU A 1 141 ? -20.195 -5.743 31.743 1.00 97.50 141 GLU A CA 1
ATOM 1170 C C . GLU A 1 141 ? -20.371 -5.289 33.192 1.00 97.50 141 GLU A C 1
ATOM 1172 O O . GLU A 1 141 ? -21.131 -5.899 33.945 1.00 97.50 141 GLU A O 1
ATOM 1177 N N . GLN A 1 142 ? -19.731 -4.186 33.587 1.00 97.81 142 GLN A N 1
ATOM 1178 C CA . GLN A 1 142 ? -19.942 -3.612 34.913 1.00 97.81 142 GLN A CA 1
ATOM 1179 C C . GLN A 1 142 ? -21.385 -3.128 35.100 1.00 97.81 142 GLN A C 1
ATOM 1181 O O . GLN A 1 142 ? -21.986 -3.362 36.147 1.00 97.81 142 GLN A O 1
ATOM 1186 N N . LEU A 1 143 ? -21.962 -2.471 34.092 1.00 97.38 143 LEU A N 1
ATOM 1187 C CA . LEU A 1 143 ? -23.342 -1.991 34.154 1.00 97.38 143 LEU A CA 1
ATOM 1188 C C . LEU A 1 143 ? -24.362 -3.131 34.153 1.00 97.38 143 LEU A C 1
ATOM 1190 O O . LEU A 1 143 ? -25.388 -3.008 34.819 1.00 97.38 143 LEU A O 1
ATOM 1194 N N . GLN A 1 144 ? -24.066 -4.245 33.480 1.00 97.25 144 GLN A N 1
ATOM 1195 C CA . GLN A 1 144 ? -24.879 -5.458 33.565 1.00 97.25 144 GLN A CA 1
ATOM 1196 C C . GLN A 1 144 ? -24.926 -5.988 35.003 1.00 97.25 144 GLN A C 1
ATOM 1198 O O . GLN A 1 144 ? -26.014 -6.186 35.538 1.00 97.25 144 GLN A O 1
ATOM 1203 N N . ARG A 1 145 ? -23.767 -6.116 35.665 1.00 96.81 145 ARG A N 1
ATOM 1204 C CA . ARG A 1 145 ? -23.702 -6.526 37.080 1.00 96.81 145 ARG A CA 1
ATOM 1205 C C . ARG A 1 145 ? -24.478 -5.572 37.990 1.00 96.81 145 ARG A C 1
ATOM 1207 O O . ARG A 1 145 ? -25.256 -6.006 38.833 1.00 96.81 145 ARG A O 1
ATOM 1214 N N . ASN A 1 146 ? -24.314 -4.261 37.798 1.00 94.69 146 ASN A N 1
ATOM 1215 C CA . ASN A 1 146 ? -25.034 -3.257 38.588 1.00 94.69 146 ASN A CA 1
ATOM 1216 C C . ASN A 1 146 ? -26.557 -3.360 38.399 1.00 94.69 146 ASN A C 1
ATOM 1218 O O . ASN A 1 146 ? -27.307 -3.217 39.362 1.00 94.69 146 ASN A O 1
ATOM 1222 N N . LYS A 1 147 ? -27.015 -3.617 37.168 1.00 95.12 147 LYS A N 1
ATOM 1223 C CA . LYS A 1 147 ? -28.429 -3.846 36.850 1.00 95.12 147 LYS A CA 1
ATOM 1224 C C . LYS A 1 147 ? -28.963 -5.092 37.555 1.00 95.12 147 LYS A C 1
ATOM 1226 O O . LYS A 1 147 ? -30.024 -5.019 38.163 1.00 95.12 147 LYS A O 1
ATOM 1231 N N . GLU A 1 148 ? -28.240 -6.207 37.499 1.00 94.75 148 GLU A N 1
ATOM 1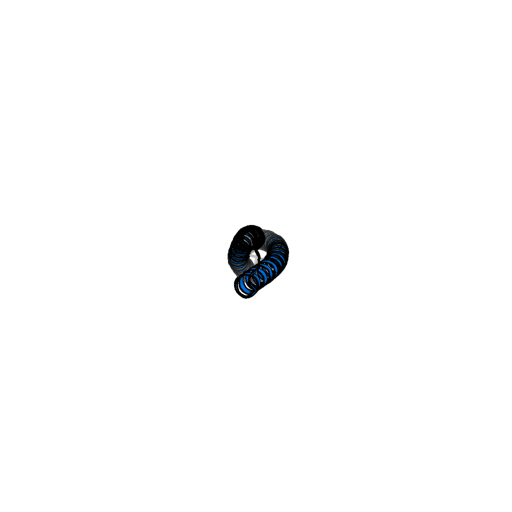232 C CA . GLU A 1 148 ? -28.631 -7.452 38.173 1.00 94.75 148 GLU A CA 1
ATOM 1233 C C . GLU A 1 148 ? -28.806 -7.236 39.681 1.00 94.75 148 GLU A C 1
ATOM 1235 O O . GLU A 1 148 ? -29.847 -7.586 40.232 1.00 94.75 148 GLU A O 1
ATOM 1240 N N . ILE A 1 149 ? -27.851 -6.559 40.326 1.00 93.62 149 ILE A N 1
ATOM 1241 C CA . ILE A 1 149 ? -27.912 -6.223 41.757 1.00 93.62 149 ILE A CA 1
ATOM 1242 C C . ILE A 1 149 ? -29.100 -5.299 42.070 1.00 93.62 149 ILE A C 1
ATOM 1244 O O . ILE A 1 149 ? -29.816 -5.525 43.045 1.00 93.62 149 ILE A O 1
ATOM 1248 N N . ALA A 1 150 ? -29.323 -4.260 41.259 1.00 91.19 150 ALA A N 1
ATOM 1249 C CA . ALA A 1 150 ? -30.388 -3.279 41.481 1.00 91.19 150 ALA A CA 1
ATOM 1250 C C . ALA A 1 150 ? -31.803 -3.833 41.242 1.00 91.19 150 ALA A C 1
ATOM 1252 O O . ALA A 1 150 ? -32.763 -3.257 41.740 1.00 91.19 150 ALA A O 1
ATOM 1253 N N . CYS A 1 151 ? -31.942 -4.904 40.457 1.00 89.44 151 CYS A N 1
ATOM 1254 C CA . CYS A 1 151 ? -33.229 -5.534 40.149 1.00 89.44 151 CYS A CA 1
ATOM 1255 C C . CYS A 1 151 ? -33.516 -6.794 40.991 1.00 89.44 151 CYS A C 1
ATOM 1257 O O . CYS A 1 151 ? -34.670 -7.242 41.065 1.00 89.44 151 CYS A O 1
ATOM 1259 N N . ALA A 1 152 ? -32.478 -7.383 41.595 1.00 86.81 152 ALA A N 1
ATOM 1260 C CA . ALA A 1 152 ? -32.597 -8.486 42.543 1.00 86.81 152 ALA A CA 1
ATOM 1261 C C . ALA A 1 152 ? -33.016 -8.010 43.947 1.00 86.81 152 ALA A C 1
ATOM 1263 O O . ALA A 1 152 ? -33.847 -8.674 44.570 1.00 86.81 152 ALA A O 1
ATOM 1264 N N . ASN A 1 153 ? -32.473 -6.872 44.401 1.00 63.81 153 ASN A N 1
ATOM 1265 C CA . ASN A 1 153 ? -32.817 -6.209 45.670 1.00 63.81 153 ASN A CA 1
ATOM 1266 C C . ASN A 1 153 ? -34.091 -5.361 45.574 1.00 63.81 153 ASN A C 1
ATOM 1268 O O . ASN A 1 153 ? -34.753 -5.195 46.621 1.00 63.81 153 ASN A O 1
#

Organism: NCBI:txid388408

Sequence (153 aa):
MAKDPEKCREATRKFNIAVSNWELKAQEYNFTKDSYESSYSNYNYEKLKRDSRKTEYSSAKNKYEAAKKALDNARWKDTPPDQITVLERRADAAERTKDAKQRSYESARDKVSRLKDYLDEQKRRVAGLKQELEGRRIVKEQLQRNKEIACAN

Secondary structure (DSSP, 8-state):
----HHHHHHHHHHHHHHHHHHHHHHHHHHHHHHHHHHHHHHHHHHHHHHHHHHHHHHHHHHHHHHHHHHHHHHHTTT--HHHHHHHHHHHHHHHHHHHHHHHHHHHHHHHHHHHHHHHHHHHHHHHHHHHHHHHHHHHHHHHHHHHHHHHH-

pLDDT: mean 95.59, std 6.89, range [50.53, 98.69]

Foldseek 3Di:
DDAPVVQLVVLVVQLVVLVVVLVVLVVVLVVLVVVLVVLVVVLVVLVVVLVVLVVQLVVLVVQLVVLVVVLVVCVVPVNDPVVNVVSVVSNVVSVVSNVVSVVVSVVSVVVSVVSVVVSVVSVVVSVVSVVVSVVSVVVSVVSVVSSVVSRVD

Radius of gyration: 33.17 Å; chains: 1; bounding box: 79×16×92 Å